Protein AF-A0A7S0AV08-F1 (afdb_monomer_lite)

Sequence (176 aa):
TDTAGLTKGVTPSDSNVDSEATAYGMTDEQFQSWFGKELASHPLMDKYPRIQETAPRAVTAWRARYRGNPTLWRRVFTVDRVIKELVEAAPILDAVIQIVDETDTEETGNLTLLDLASGRGFLSMFLSEILPKEKVEKIILVDKAWPMCNAEEVMSHQMSWEHIYGNRTNVLDGNE

Organism: NCBI:txid265543

Foldseek 3Di:
DDPDDPDPPPPPPPPVVQCCLLVVVDDLVRQLVVLLVLLVVDVLCVVQVLCSVQVSVLVSVVCVVCVVPSPVSVVVDGSVVLSVVCSVLRVVLRVVQVVLVPDDCVVVNADEAEAAQCQVVSNVSSCVRSHDCRRHVYYHYHHDVPPPPPDPDDDPNHDDCCVPVNPPPDDPPDDD

Secondary structure (DSSP, 8-state):
--------------HHHHHHHHTT-S-HHHHHHHHHHHHHTSTTGGG-HHHHHHHHHHHHHHHHHHTT-HHHHHHH--HHHHHHHHHHHHHHHHHHHHHHHH--HHHH-SEEEEEET-TT-HHHHHHHHHS-TTTEEEEEEE-SSTT-TT--S--TTSPPTHHHH----SSS----

Radius of gyration: 20.68 Å; chains: 1; bounding box: 45×67×60 Å

Structure (mmCIF, N/CA/C/O backbone):
data_AF-A0A7S0AV08-F1
#
_entry.id   AF-A0A7S0AV08-F1
#
loop_
_atom_site.group_PDB
_atom_site.id
_atom_site.type_symbol
_atom_site.label_atom_id
_atom_site.label_alt_id
_atom_site.label_comp_id
_atom_site.label_asym_id
_atom_site.label_entity_id
_atom_site.label_seq_id
_atom_site.pdbx_PDB_ins_code
_atom_site.Cartn_x
_atom_site.Cartn_y
_atom_site.Cartn_z
_atom_site.occupancy
_atom_site.B_iso_or_equiv
_atom_site.auth_seq_id
_atom_site.auth_comp_id
_atom_site.auth_asym_id
_atom_site.auth_atom_id
_atom_site.pdbx_PDB_model_num
ATOM 1 N N . THR A 1 1 ? 24.954 -44.572 -11.143 1.00 36.38 1 THR A N 1
ATOM 2 C CA . THR A 1 1 ? 23.751 -44.382 -11.971 1.00 36.38 1 THR A CA 1
ATOM 3 C C . THR A 1 1 ? 22.894 -43.325 -11.308 1.00 36.38 1 THR A C 1
ATOM 5 O O . THR A 1 1 ? 22.446 -43.529 -10.191 1.00 36.38 1 THR A O 1
ATOM 8 N N . ASP A 1 2 ? 22.830 -42.174 -11.978 1.00 33.34 2 ASP A N 1
ATOM 9 C CA . ASP A 1 2 ? 21.901 -41.039 -11.870 1.00 33.34 2 ASP A CA 1
ATOM 10 C C . ASP A 1 2 ? 21.620 -40.360 -10.522 1.00 33.34 2 ASP A C 1
ATOM 12 O O . ASP A 1 2 ? 20.606 -40.581 -9.867 1.00 33.34 2 ASP A O 1
ATOM 16 N N . THR A 1 3 ? 22.454 -39.366 -10.209 1.00 33.78 3 THR A N 1
ATOM 17 C CA . THR A 1 3 ? 22.014 -38.132 -9.545 1.00 33.78 3 THR A CA 1
ATOM 18 C C . THR A 1 3 ? 21.486 -37.170 -10.612 1.00 33.78 3 THR A C 1
ATOM 20 O O . THR A 1 3 ? 22.265 -36.485 -11.276 1.00 33.78 3 THR A O 1
ATOM 23 N N . ALA A 1 4 ? 20.167 -37.138 -10.800 1.00 37.28 4 ALA A N 1
ATOM 24 C CA . ALA A 1 4 ? 19.508 -36.142 -11.635 1.00 37.28 4 ALA A CA 1
ATOM 25 C C . ALA A 1 4 ? 19.668 -34.755 -10.993 1.00 37.28 4 ALA A C 1
ATOM 27 O O . ALA A 1 4 ? 19.149 -34.484 -9.909 1.00 37.28 4 ALA A O 1
ATOM 28 N N . GLY A 1 5 ? 20.434 -33.889 -11.655 1.00 31.83 5 GLY A N 1
ATOM 29 C CA . GLY A 1 5 ? 20.569 -32.490 -11.285 1.00 31.83 5 GLY A CA 1
ATOM 30 C C . GLY A 1 5 ? 19.239 -31.766 -11.458 1.00 31.83 5 GLY A C 1
ATOM 31 O O . GLY A 1 5 ? 18.707 -31.696 -12.564 1.00 31.83 5 GLY A O 1
ATOM 32 N N . LEU A 1 6 ? 18.722 -31.190 -10.371 1.00 34.19 6 LEU A N 1
ATOM 33 C CA . LEU A 1 6 ? 17.731 -30.124 -10.458 1.00 34.19 6 LEU A CA 1
ATOM 34 C C . LEU A 1 6 ? 18.402 -28.911 -11.107 1.00 34.19 6 LEU A C 1
ATOM 36 O O . LEU A 1 6 ? 19.066 -28.108 -10.450 1.00 34.19 6 LEU A O 1
ATOM 40 N N . THR A 1 7 ? 18.231 -28.775 -12.416 1.00 34.72 7 THR A N 1
ATOM 41 C CA . THR A 1 7 ? 18.454 -27.512 -13.107 1.00 34.72 7 THR A CA 1
ATOM 42 C C . THR A 1 7 ? 17.449 -26.506 -12.558 1.00 34.72 7 THR A C 1
ATOM 44 O O . THR A 1 7 ? 16.248 -26.632 -12.799 1.00 34.72 7 THR A O 1
ATOM 47 N N . LYS A 1 8 ? 17.931 -25.505 -11.810 1.00 36.00 8 LYS A N 1
ATOM 48 C CA . LYS A 1 8 ? 17.191 -24.256 -11.609 1.00 36.00 8 LYS A CA 1
ATOM 49 C C . LYS A 1 8 ? 16.806 -23.753 -12.997 1.00 36.00 8 LYS A C 1
ATOM 51 O O . LYS A 1 8 ? 17.689 -23.419 -13.785 1.00 36.00 8 LYS A O 1
ATOM 56 N N . GLY A 1 9 ? 15.511 -23.747 -13.296 1.00 28.81 9 GLY A N 1
ATOM 57 C CA . GLY A 1 9 ? 14.984 -23.037 -14.448 1.00 28.81 9 GLY A CA 1
ATOM 58 C C . GLY A 1 9 ? 15.300 -21.563 -14.255 1.00 28.81 9 GLY A C 1
ATOM 59 O O . GLY A 1 9 ? 14.614 -20.874 -13.510 1.00 28.81 9 GLY A O 1
ATOM 60 N N . VAL A 1 10 ? 16.391 -21.107 -14.861 1.00 34.72 10 VAL A N 1
ATOM 61 C CA . VAL A 1 10 ? 16.611 -19.690 -15.113 1.00 34.72 10 VAL A CA 1
ATOM 62 C C . VAL A 1 10 ? 15.651 -19.358 -16.244 1.00 34.72 10 VAL A C 1
ATOM 64 O O . VAL A 1 10 ? 15.947 -19.602 -17.413 1.00 34.72 10 VAL A O 1
ATOM 67 N N . THR A 1 11 ? 14.462 -18.877 -15.895 1.00 37.19 11 THR A N 1
ATOM 68 C CA . THR A 1 11 ? 13.716 -18.025 -16.815 1.00 37.19 11 THR A CA 1
ATOM 69 C C . THR A 1 11 ? 14.637 -16.857 -17.169 1.00 37.19 11 THR A C 1
ATOM 71 O O . THR A 1 11 ? 15.293 -16.323 -16.268 1.00 37.19 11 THR A O 1
ATOM 74 N N . PRO A 1 12 ? 14.776 -16.487 -18.452 1.00 35.38 12 PRO A N 1
ATOM 75 C CA . PRO A 1 12 ? 15.540 -15.305 -18.812 1.00 35.38 12 PRO A CA 1
ATOM 76 C C . PRO A 1 12 ? 14.922 -14.132 -18.055 1.00 35.38 12 PRO A C 1
ATOM 78 O O . PRO A 1 12 ? 13.763 -13.798 -18.283 1.00 35.38 12 PRO A O 1
ATOM 81 N N . SER A 1 13 ? 15.651 -13.546 -17.106 1.00 46.78 13 SER A N 1
ATOM 82 C CA . SER A 1 13 ? 15.264 -12.242 -16.590 1.00 46.78 13 SER A CA 1
ATOM 83 C C . SER A 1 13 ? 15.387 -11.285 -17.770 1.00 46.78 13 SER A C 1
ATOM 85 O O . SER A 1 13 ? 16.505 -11.064 -18.251 1.00 46.78 13 SER A O 1
ATOM 87 N N . ASP A 1 14 ? 14.264 -10.757 -18.249 1.00 49.97 14 ASP A N 1
ATOM 88 C CA . ASP A 1 14 ? 14.202 -9.677 -19.232 1.00 49.97 14 ASP A CA 1
ATOM 89 C C . ASP A 1 14 ? 14.758 -8.398 -18.591 1.00 49.97 14 ASP A C 1
ATOM 91 O O . ASP A 1 14 ? 14.048 -7.444 -18.277 1.00 49.97 14 ASP A O 1
ATOM 95 N N . SER A 1 15 ? 16.075 -8.368 -18.386 1.00 56.62 15 SER A N 1
ATOM 96 C CA . SER A 1 15 ? 16.810 -7.281 -17.735 1.00 56.62 15 SER A CA 1
ATOM 97 C C . SER A 1 15 ? 16.558 -5.921 -18.389 1.00 56.62 15 SER A C 1
ATOM 99 O O . SER A 1 15 ? 16.789 -4.882 -17.777 1.00 56.62 15 SER A O 1
ATOM 101 N N . ASN A 1 16 ? 16.093 -5.927 -19.641 1.00 57.81 16 ASN A N 1
ATOM 102 C CA . ASN A 1 16 ? 15.735 -4.738 -20.398 1.00 57.81 16 ASN A CA 1
ATOM 103 C C . ASN A 1 16 ? 14.396 -4.134 -19.939 1.00 57.81 16 ASN A C 1
ATOM 105 O O . ASN A 1 16 ? 14.312 -2.919 -19.765 1.00 57.81 16 ASN A O 1
ATOM 109 N N . VAL A 1 17 ? 13.387 -4.971 -19.670 1.00 59.50 17 VAL A N 1
ATOM 110 C CA . VAL A 1 17 ? 12.025 -4.550 -19.292 1.00 59.50 17 VAL A CA 1
ATOM 111 C C . VAL A 1 17 ? 12.014 -3.942 -17.891 1.00 59.50 17 VAL A C 1
ATOM 113 O O . VAL A 1 17 ? 11.439 -2.872 -17.684 1.00 59.50 17 VAL A O 1
ATOM 116 N N . ASP A 1 18 ? 12.751 -4.539 -16.954 1.00 63.47 18 ASP A N 1
ATOM 117 C CA . ASP A 1 18 ? 12.954 -3.961 -15.622 1.00 63.47 18 ASP A CA 1
ATOM 118 C C . ASP A 1 18 ? 13.667 -2.614 -15.677 1.00 63.47 18 ASP A C 1
ATOM 120 O O . ASP A 1 18 ? 13.334 -1.688 -14.927 1.00 63.47 18 ASP A O 1
ATOM 124 N N . SER A 1 19 ? 14.628 -2.473 -16.594 1.00 66.00 19 SER A N 1
ATOM 125 C CA . SER A 1 19 ? 15.317 -1.205 -16.808 1.00 66.00 19 SER A CA 1
ATOM 126 C C . SER A 1 19 ? 14.352 -0.134 -17.326 1.00 66.00 19 SER A C 1
ATOM 128 O O . SER A 1 19 ? 14.363 0.982 -16.813 1.00 66.00 19 SER A O 1
ATOM 130 N N . GLU A 1 20 ? 13.452 -0.473 -18.254 1.00 65.75 20 GLU A N 1
ATOM 131 C CA . GLU A 1 20 ? 12.479 0.458 -18.837 1.00 65.75 20 GLU A CA 1
ATOM 132 C C . GLU A 1 20 ? 11.378 0.860 -17.848 1.00 65.75 20 GLU A C 1
ATOM 134 O O . GLU A 1 20 ? 11.029 2.044 -17.742 1.00 65.75 20 GLU A O 1
ATOM 139 N N . ALA A 1 21 ? 10.870 -0.100 -17.073 1.00 67.00 21 ALA A N 1
ATOM 140 C CA . ALA A 1 21 ? 9.911 0.135 -15.997 1.00 67.00 21 ALA A CA 1
ATOM 141 C C . ALA A 1 21 ? 10.497 1.078 -14.929 1.00 67.00 21 ALA A C 1
ATOM 143 O O . ALA A 1 21 ? 9.836 2.014 -14.460 1.00 67.00 21 ALA A O 1
ATOM 144 N N . THR A 1 22 ? 11.777 0.883 -14.610 1.00 68.88 22 THR A N 1
ATOM 145 C CA . THR A 1 22 ? 12.523 1.696 -13.645 1.00 68.88 22 THR A CA 1
ATOM 146 C C . THR A 1 22 ? 12.940 3.061 -14.213 1.00 68.88 22 THR A C 1
ATOM 148 O O . THR A 1 22 ? 13.016 4.038 -13.468 1.00 68.88 22 THR A O 1
ATOM 151 N N . ALA A 1 23 ? 13.182 3.170 -15.521 1.00 72.50 23 ALA A N 1
ATOM 152 C CA . ALA A 1 23 ? 13.679 4.380 -16.187 1.00 72.50 23 ALA A CA 1
ATOM 153 C C . ALA A 1 23 ? 12.582 5.304 -16.742 1.00 72.50 23 ALA A C 1
ATOM 155 O O . ALA A 1 23 ? 12.886 6.254 -17.458 1.00 72.50 23 ALA A O 1
ATOM 156 N N . TYR A 1 24 ? 11.316 5.058 -16.408 1.00 80.31 24 TYR A N 1
ATOM 157 C CA . TYR A 1 24 ? 10.169 5.808 -16.926 1.00 80.31 24 TYR A CA 1
ATOM 158 C C . TYR A 1 24 ? 9.943 5.708 -18.449 1.00 80.31 24 TYR A C 1
ATOM 160 O O . TYR A 1 24 ? 9.297 6.580 -19.022 1.00 80.31 24 TYR A O 1
ATOM 168 N N . GLY A 1 25 ? 10.402 4.635 -19.104 1.00 82.19 25 GLY A N 1
ATOM 169 C CA . GLY A 1 25 ? 10.251 4.457 -20.559 1.00 82.19 25 GLY A CA 1
ATOM 170 C C . GLY A 1 25 ? 8.812 4.197 -21.035 1.00 82.19 25 GLY A C 1
ATOM 171 O O . GLY A 1 25 ? 8.491 4.448 -22.190 1.00 82.19 25 GLY A O 1
ATOM 172 N N . MET A 1 26 ? 7.937 3.731 -20.139 1.00 89.12 26 MET A N 1
ATOM 173 C CA . MET A 1 26 ? 6.528 3.410 -20.418 1.00 89.12 26 MET A CA 1
ATOM 174 C C . MET A 1 26 ? 5.569 4.554 -20.033 1.00 89.12 26 MET A C 1
ATOM 176 O O . MET A 1 26 ? 5.819 5.279 -19.059 1.00 89.12 26 MET A O 1
ATOM 180 N N . THR A 1 27 ? 4.410 4.667 -20.691 1.00 92.44 27 THR A N 1
ATOM 181 C CA . THR A 1 27 ? 3.289 5.467 -20.145 1.00 92.44 27 THR A CA 1
ATOM 182 C C . THR A 1 27 ? 2.745 4.835 -18.853 1.00 92.44 27 THR A C 1
ATOM 184 O O . THR A 1 27 ? 3.114 3.713 -18.501 1.00 92.44 27 THR A O 1
ATOM 187 N N . ASP A 1 28 ? 1.914 5.551 -18.089 1.00 93.88 28 ASP A N 1
ATOM 188 C CA . ASP A 1 28 ? 1.269 5.004 -16.881 1.00 93.88 28 ASP A CA 1
ATOM 189 C C . ASP A 1 28 ? 0.390 3.803 -17.226 1.00 93.88 28 ASP A C 1
ATOM 191 O O . ASP A 1 28 ? 0.449 2.786 -16.548 1.00 93.88 28 ASP A O 1
ATOM 195 N N . GLU A 1 29 ? -0.364 3.885 -18.319 1.00 95.38 29 GLU A N 1
ATOM 196 C CA . GLU A 1 29 ? -1.281 2.835 -18.766 1.00 95.38 29 GLU A CA 1
ATOM 197 C C . GLU A 1 29 ? -0.519 1.581 -19.200 1.00 95.38 29 GLU A C 1
ATOM 199 O O . GLU A 1 29 ? -0.894 0.461 -18.846 1.00 95.38 29 GLU A O 1
ATOM 204 N N . GLN A 1 30 ? 0.579 1.770 -19.939 1.00 94.81 30 GLN A N 1
ATOM 205 C CA . GLN A 1 30 ? 1.467 0.681 -20.341 1.00 94.81 30 GLN A CA 1
ATOM 206 C C . GLN A 1 30 ? 2.097 0.013 -19.119 1.00 94.81 30 GLN A C 1
ATOM 208 O O . GLN A 1 30 ? 2.061 -1.211 -19.007 1.00 94.81 30 GLN A O 1
ATOM 213 N N . PHE A 1 31 ? 2.618 0.812 -18.185 1.00 95.56 31 PHE A N 1
ATOM 214 C CA . PHE A 1 31 ? 3.215 0.315 -16.951 1.00 95.56 31 PHE A CA 1
ATOM 215 C C . PHE A 1 31 ? 2.194 -0.434 -16.086 1.00 95.56 31 PHE A C 1
ATOM 217 O O . PHE A 1 31 ? 2.481 -1.535 -15.628 1.00 95.56 31 PHE A O 1
ATOM 224 N N . GLN A 1 32 ? 0.989 0.113 -15.911 1.00 97.00 32 GLN A N 1
ATOM 225 C CA . GLN A 1 32 ? -0.082 -0.520 -15.144 1.00 97.00 32 GLN A CA 1
ATOM 226 C C . GLN A 1 32 ? -0.477 -1.871 -15.749 1.00 97.00 32 GLN A C 1
ATOM 228 O O . GLN A 1 32 ? -0.622 -2.856 -15.025 1.00 97.00 32 GLN A O 1
ATOM 233 N N . SER A 1 33 ? -0.642 -1.928 -17.076 1.00 96.25 33 SER A N 1
ATOM 234 C CA . SER A 1 33 ? -0.984 -3.170 -17.774 1.00 96.25 33 SER A CA 1
ATOM 235 C C . SER A 1 33 ? 0.130 -4.209 -17.673 1.00 96.25 33 SER A C 1
ATOM 237 O O . SER A 1 33 ? -0.157 -5.381 -17.432 1.00 96.25 33 SER A O 1
ATOM 239 N N . TRP A 1 34 ? 1.387 -3.794 -17.836 1.00 95.94 34 TRP A N 1
ATOM 240 C CA . TRP A 1 34 ? 2.542 -4.672 -17.678 1.00 95.94 34 TRP A CA 1
ATOM 241 C C . TRP A 1 34 ? 2.644 -5.209 -16.245 1.00 95.94 34 TRP A C 1
ATOM 243 O O . TRP A 1 34 ? 2.612 -6.421 -16.055 1.00 95.94 34 TRP A O 1
ATOM 253 N N . PHE A 1 35 ? 2.646 -4.335 -15.235 1.00 96.19 35 PHE A N 1
ATOM 254 C CA . PHE A 1 35 ? 2.757 -4.740 -13.833 1.00 96.19 35 PHE A CA 1
ATOM 255 C C . PHE A 1 35 ? 1.601 -5.655 -13.405 1.00 96.19 35 PHE A C 1
ATOM 257 O O . PHE A 1 35 ? 1.804 -6.602 -12.652 1.00 96.19 35 PHE A O 1
ATOM 264 N N . GLY A 1 36 ? 0.389 -5.423 -13.924 1.00 96.50 36 GLY A N 1
ATOM 265 C CA . GLY A 1 36 ? -0.748 -6.315 -13.702 1.00 96.50 36 GLY A CA 1
ATOM 266 C C . GLY A 1 36 ? -0.521 -7.738 -14.225 1.00 96.50 36 GLY A C 1
ATOM 267 O O . GLY A 1 36 ? -0.940 -8.692 -13.572 1.00 96.50 36 GLY A O 1
ATOM 268 N N . LYS A 1 37 ? 0.174 -7.904 -15.359 1.00 95.38 37 LYS A N 1
ATOM 269 C CA . LYS A 1 37 ? 0.548 -9.228 -15.890 1.00 95.38 37 LYS A CA 1
ATOM 270 C C . LYS A 1 37 ? 1.625 -9.892 -15.040 1.00 95.38 37 LYS A C 1
ATOM 272 O O . LYS A 1 37 ? 1.493 -11.075 -14.738 1.00 95.38 37 LYS A O 1
ATOM 277 N N . GLU A 1 38 ? 2.638 -9.133 -14.624 1.00 95.00 38 GLU A N 1
ATOM 278 C CA . GLU A 1 38 ? 3.684 -9.638 -13.727 1.00 95.00 38 GLU A CA 1
ATOM 279 C C . GLU A 1 38 ? 3.076 -10.129 -12.410 1.00 95.00 38 GLU A C 1
ATOM 281 O O . GLU A 1 38 ? 3.335 -11.248 -11.975 1.00 95.00 38 GLU A O 1
ATOM 286 N N . LEU A 1 39 ? 2.176 -9.342 -11.816 1.00 95.12 39 LEU A N 1
ATOM 287 C CA . LEU A 1 39 ? 1.480 -9.714 -10.589 1.00 95.12 39 LEU A CA 1
ATOM 288 C C . LEU A 1 39 ? 0.599 -10.959 -10.771 1.00 95.12 39 LEU A C 1
ATOM 290 O O . LEU A 1 39 ? 0.626 -11.858 -9.934 1.00 95.12 39 LEU A O 1
ATOM 294 N N . ALA A 1 40 ? -0.155 -11.031 -11.872 1.00 94.00 40 ALA A N 1
ATOM 295 C CA . ALA A 1 40 ? -1.018 -12.169 -12.192 1.00 94.00 40 ALA A CA 1
ATOM 296 C C . ALA A 1 40 ? -0.242 -13.479 -12.412 1.00 94.00 40 ALA A C 1
ATOM 298 O O . ALA A 1 40 ? -0.820 -14.555 -12.305 1.00 94.00 40 ALA A O 1
ATOM 299 N N . SER A 1 41 ? 1.058 -13.408 -12.713 1.00 93.44 41 SER A N 1
ATOM 300 C CA . SER A 1 41 ? 1.900 -14.601 -12.840 1.00 93.44 41 SER A CA 1
ATOM 301 C C . SER A 1 41 ? 2.168 -15.291 -11.495 1.00 93.44 41 SER A C 1
ATOM 303 O O . SER A 1 41 ? 2.538 -16.467 -11.466 1.00 93.44 41 SER A O 1
ATOM 305 N N . HIS A 1 42 ? 1.973 -14.585 -10.374 1.00 94.06 42 HIS A N 1
ATOM 306 C CA . HIS A 1 42 ? 2.236 -15.125 -9.050 1.00 94.06 42 HIS A CA 1
ATOM 307 C C . HIS A 1 42 ? 1.054 -15.989 -8.553 1.00 94.06 42 HIS A C 1
ATOM 309 O O . HIS A 1 42 ? -0.029 -15.449 -8.319 1.00 94.06 42 HIS A O 1
ATOM 315 N N . PRO A 1 43 ? 1.239 -17.296 -8.261 1.00 91.12 43 PRO A N 1
ATOM 316 C CA . PRO A 1 43 ? 0.133 -18.231 -7.986 1.00 91.12 43 PRO A CA 1
ATOM 317 C C . PRO A 1 43 ? -0.763 -17.880 -6.790 1.00 91.12 43 PRO A C 1
ATOM 319 O O . PRO A 1 43 ? -1.887 -18.359 -6.681 1.00 91.12 43 PRO A O 1
ATOM 322 N N . LEU A 1 44 ? -0.255 -17.091 -5.838 1.00 91.19 44 LEU A N 1
ATOM 323 C CA . LEU A 1 44 ? -1.044 -16.667 -4.677 1.00 91.19 44 LEU A CA 1
ATOM 324 C C . LEU A 1 44 ? -2.057 -15.562 -4.998 1.00 91.19 44 LEU A C 1
ATOM 326 O O . LEU A 1 44 ? -2.985 -15.381 -4.214 1.00 91.19 44 LEU A O 1
ATOM 330 N N . MET A 1 45 ? -1.908 -14.845 -6.114 1.00 91.50 45 MET A N 1
ATOM 331 C CA . MET A 1 45 ? -2.767 -13.699 -6.414 1.00 91.50 45 MET A CA 1
ATOM 332 C C . MET A 1 45 ? -4.191 -14.087 -6.801 1.00 91.50 45 MET A C 1
ATOM 334 O O . MET A 1 45 ? -5.108 -13.329 -6.496 1.00 91.50 45 MET A O 1
ATOM 338 N N . ASP A 1 46 ? -4.401 -15.303 -7.307 1.00 92.88 46 ASP A N 1
ATOM 339 C CA . ASP A 1 46 ? -5.738 -15.850 -7.579 1.00 92.88 46 ASP A CA 1
ATOM 340 C C . ASP A 1 46 ? -6.631 -15.896 -6.325 1.00 92.88 46 ASP A C 1
ATOM 342 O O . ASP A 1 46 ? -7.857 -15.908 -6.424 1.00 92.88 46 ASP A O 1
ATOM 346 N N . LYS A 1 47 ? -6.030 -15.910 -5.125 1.00 96.00 47 LYS A N 1
ATOM 347 C CA . LYS A 1 47 ? -6.758 -15.886 -3.847 1.00 96.00 47 LYS A CA 1
ATOM 348 C C . LYS A 1 47 ? -7.198 -14.486 -3.422 1.00 96.00 47 LYS A C 1
ATOM 350 O O . LYS A 1 47 ? -8.036 -14.378 -2.535 1.00 96.00 47 LYS A O 1
ATOM 355 N N . TYR A 1 48 ? -6.645 -13.441 -4.035 1.00 97.06 48 TYR A N 1
ATOM 356 C CA . TYR A 1 48 ? -6.848 -12.047 -3.645 1.00 97.06 48 TYR A CA 1
ATOM 357 C C . TYR A 1 48 ? -7.229 -11.184 -4.862 1.00 97.06 48 TYR A C 1
ATOM 359 O O . TYR A 1 48 ? -6.491 -10.265 -5.237 1.00 97.06 48 TYR A O 1
ATOM 367 N N . PRO A 1 49 ? -8.388 -11.449 -5.499 1.00 95.25 49 PRO A N 1
ATOM 368 C CA . PRO A 1 49 ? -8.765 -10.823 -6.768 1.00 95.25 49 PRO A CA 1
ATOM 369 C C . PRO A 1 49 ? -8.878 -9.297 -6.677 1.00 95.25 49 PRO A C 1
ATOM 371 O O . PRO A 1 49 ? -8.459 -8.587 -7.591 1.00 95.25 49 PRO A O 1
ATOM 374 N N . ARG A 1 50 ? -9.371 -8.763 -5.552 1.00 95.31 50 ARG A N 1
ATOM 375 C CA . ARG A 1 50 ? -9.448 -7.310 -5.347 1.00 95.31 50 ARG A CA 1
ATOM 376 C C . ARG A 1 50 ? -8.065 -6.670 -5.293 1.00 95.31 50 ARG A C 1
ATOM 378 O O . ARG A 1 50 ? -7.875 -5.590 -5.842 1.00 95.31 50 ARG A O 1
ATOM 385 N N . ILE A 1 51 ? -7.093 -7.335 -4.672 1.00 97.12 51 ILE A N 1
ATOM 386 C CA . ILE A 1 51 ? -5.706 -6.855 -4.616 1.00 97.12 51 ILE A CA 1
ATOM 387 C C . ILE A 1 51 ? -5.080 -6.899 -6.009 1.00 97.12 51 ILE A C 1
ATOM 389 O O . ILE A 1 51 ? -4.433 -5.938 -6.418 1.00 97.12 51 ILE A O 1
ATOM 393 N N . GLN A 1 52 ? -5.317 -7.969 -6.768 1.00 95.88 52 GLN A N 1
ATOM 394 C CA . GLN A 1 52 ? -4.857 -8.077 -8.153 1.00 95.88 52 GLN A CA 1
ATOM 395 C C . GLN A 1 52 ? -5.404 -6.941 -9.036 1.00 95.88 52 GLN A C 1
ATOM 397 O O . GLN A 1 52 ? -4.698 -6.443 -9.912 1.00 95.88 52 GLN A O 1
ATOM 402 N N . GLU A 1 53 ? -6.632 -6.486 -8.779 1.00 95.31 53 GLU A N 1
ATOM 403 C CA . GLU A 1 53 ? -7.266 -5.378 -9.499 1.00 95.31 53 GLU A CA 1
ATOM 404 C C . GLU A 1 53 ? -6.778 -3.985 -9.045 1.00 95.31 53 GLU A C 1
ATOM 406 O O . GLU A 1 53 ? -6.681 -3.043 -9.841 1.00 95.31 53 GLU A O 1
ATOM 411 N N . THR A 1 54 ? -6.515 -3.789 -7.752 1.00 96.88 54 THR A N 1
ATOM 412 C CA . THR A 1 54 ? -6.204 -2.462 -7.189 1.00 96.88 54 THR A CA 1
ATOM 413 C C . THR A 1 54 ? -4.708 -2.169 -7.135 1.00 96.88 54 THR A C 1
ATOM 415 O O . THR A 1 54 ? -4.304 -1.032 -7.389 1.00 96.88 54 THR A O 1
ATOM 418 N N . ALA A 1 55 ? -3.864 -3.171 -6.894 1.00 97.31 55 ALA A N 1
ATOM 419 C CA . ALA A 1 55 ? -2.432 -2.966 -6.709 1.00 97.31 55 ALA A CA 1
ATOM 420 C C . ALA A 1 55 ? -1.714 -2.368 -7.935 1.00 97.31 55 ALA A C 1
ATOM 422 O O . ALA A 1 55 ? -0.917 -1.449 -7.740 1.00 97.31 55 ALA A O 1
ATOM 423 N N . PRO A 1 56 ? -1.999 -2.763 -9.196 1.00 97.88 56 PRO A N 1
ATOM 424 C CA . PRO A 1 56 ? -1.363 -2.125 -10.349 1.00 97.88 56 PRO A CA 1
ATOM 425 C C . PRO A 1 56 ? -1.647 -0.622 -10.431 1.00 97.88 56 PRO A C 1
ATOM 427 O O . PRO A 1 56 ? -0.753 0.157 -10.765 1.00 97.88 56 PRO A O 1
ATOM 430 N N . ARG A 1 57 ? -2.864 -0.196 -10.069 1.00 97.88 57 ARG A N 1
ATOM 431 C CA . ARG A 1 57 ? -3.230 1.228 -9.996 1.00 97.88 57 ARG A CA 1
ATOM 432 C C . ARG A 1 57 ? -2.447 1.940 -8.894 1.00 97.88 57 ARG A C 1
ATOM 434 O O . ARG A 1 57 ? -1.886 3.002 -9.151 1.00 97.88 57 ARG A O 1
ATOM 441 N N . ALA A 1 58 ? -2.342 1.332 -7.711 1.00 97.69 58 ALA A N 1
ATOM 442 C CA . ALA A 1 58 ? -1.579 1.878 -6.588 1.00 97.69 58 ALA A CA 1
ATOM 443 C C . ALA A 1 58 ? -0.100 2.107 -6.949 1.00 97.69 58 ALA A C 1
ATOM 445 O O . ALA A 1 58 ? 0.419 3.214 -6.810 1.00 97.69 58 ALA A O 1
ATOM 446 N N . VAL A 1 59 ? 0.568 1.093 -7.507 1.00 97.12 59 VAL A N 1
ATOM 447 C CA . VAL A 1 59 ? 1.985 1.200 -7.898 1.00 97.12 59 VAL A CA 1
ATOM 448 C C . VAL A 1 59 ? 2.180 2.221 -9.022 1.00 97.12 59 VAL A C 1
ATOM 450 O O . VAL A 1 59 ? 3.167 2.960 -9.032 1.00 97.12 59 VAL A O 1
ATOM 453 N N . THR A 1 60 ? 1.226 2.320 -9.950 1.00 96.75 60 THR A N 1
ATOM 454 C CA . THR A 1 60 ? 1.245 3.339 -11.012 1.00 96.75 60 THR A CA 1
ATOM 455 C C . THR A 1 60 ? 1.101 4.751 -10.439 1.00 96.75 60 THR A C 1
ATOM 457 O O . THR A 1 60 ? 1.826 5.657 -10.851 1.00 96.75 60 THR A O 1
ATOM 460 N N . ALA A 1 61 ? 0.253 4.942 -9.424 1.00 95.94 61 ALA A N 1
ATOM 461 C CA . ALA A 1 61 ? 0.133 6.215 -8.717 1.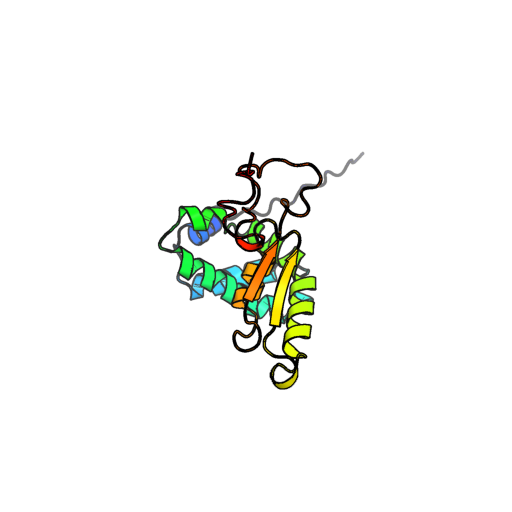00 95.94 61 ALA A CA 1
ATOM 462 C C . ALA A 1 61 ? 1.441 6.601 -8.001 1.00 95.94 61 ALA A C 1
ATOM 464 O O . ALA A 1 61 ? 1.871 7.758 -8.075 1.00 95.94 61 ALA A O 1
ATOM 465 N N . TRP A 1 62 ? 2.130 5.640 -7.374 1.00 95.19 62 TRP A N 1
ATOM 466 C CA . TRP A 1 62 ? 3.458 5.875 -6.792 1.00 95.19 62 TRP A CA 1
ATOM 467 C C . TRP A 1 62 ? 4.469 6.287 -7.856 1.00 95.19 62 TRP A C 1
ATOM 469 O O . TRP A 1 62 ? 5.189 7.271 -7.684 1.00 95.19 62 TRP A O 1
ATOM 479 N N . ARG A 1 63 ? 4.497 5.564 -8.980 1.00 93.38 63 ARG A N 1
ATOM 480 C CA . ARG A 1 63 ? 5.365 5.866 -10.118 1.00 93.38 63 ARG A CA 1
ATOM 481 C C . ARG A 1 63 ? 5.150 7.299 -10.596 1.00 93.38 63 ARG A C 1
ATOM 483 O O . ARG A 1 63 ? 6.117 8.045 -10.718 1.00 93.38 63 ARG A O 1
ATOM 490 N N . ALA A 1 64 ? 3.900 7.710 -10.808 1.00 91.44 64 ALA A N 1
ATOM 491 C CA . ALA A 1 64 ? 3.567 9.075 -11.204 1.00 91.44 64 ALA A CA 1
ATOM 492 C C . ALA A 1 64 ? 4.076 10.108 -10.182 1.00 91.44 64 ALA A C 1
ATOM 494 O O . ALA A 1 64 ? 4.721 11.087 -10.560 1.00 91.44 64 ALA A O 1
ATOM 495 N N . ARG A 1 65 ? 3.868 9.851 -8.881 1.00 92.31 65 ARG A N 1
ATOM 496 C CA . ARG A 1 65 ? 4.319 10.714 -7.774 1.00 92.31 65 ARG A CA 1
ATOM 497 C C . ARG A 1 65 ? 5.842 10.870 -7.724 1.00 92.31 65 ARG A C 1
ATOM 499 O O . ARG A 1 65 ? 6.334 11.948 -7.401 1.00 92.31 65 ARG A O 1
ATOM 506 N N . TYR A 1 66 ? 6.594 9.822 -8.056 1.00 90.00 66 TYR A N 1
ATOM 507 C CA . TYR A 1 66 ? 8.057 9.807 -7.957 1.00 90.00 66 TYR A CA 1
ATOM 508 C C . TYR A 1 66 ? 8.795 10.148 -9.256 1.00 90.00 66 TYR A C 1
ATOM 510 O O . TYR A 1 66 ? 10.029 10.124 -9.268 1.00 90.00 66 TYR A O 1
ATOM 518 N N . ARG A 1 67 ? 8.092 10.526 -10.333 1.00 85.12 67 ARG A N 1
ATOM 519 C CA . ARG A 1 67 ? 8.698 10.894 -11.631 1.00 85.12 67 ARG A CA 1
ATOM 520 C C . ARG A 1 67 ? 9.811 11.929 -11.544 1.00 85.12 67 ARG A C 1
ATOM 522 O O . ARG A 1 67 ? 10.819 11.802 -12.230 1.00 85.12 67 ARG A O 1
ATOM 529 N N . GLY A 1 68 ? 9.664 12.920 -10.668 1.00 81.94 68 GLY A N 1
ATOM 530 C CA . GLY A 1 68 ? 10.682 13.949 -10.434 1.00 81.94 68 GLY A CA 1
ATOM 531 C C . GLY A 1 68 ? 11.884 13.485 -9.599 1.00 81.94 68 GLY A C 1
ATOM 532 O O . GLY A 1 68 ? 12.817 14.257 -9.403 1.00 81.94 68 GLY A O 1
ATOM 533 N N . ASN A 1 69 ? 11.882 12.249 -9.085 1.00 87.69 69 ASN A N 1
ATOM 534 C CA . ASN A 1 69 ? 12.931 11.716 -8.216 1.00 87.69 69 ASN A CA 1
ATOM 535 C C . ASN A 1 69 ? 13.282 10.249 -8.555 1.00 87.69 69 ASN A C 1
ATOM 537 O O . ASN A 1 69 ? 12.906 9.321 -7.829 1.00 87.69 69 ASN A O 1
ATOM 541 N N . PRO A 1 70 ? 14.066 10.012 -9.626 1.00 85.12 70 PRO A N 1
ATOM 542 C CA . PRO A 1 70 ? 14.453 8.663 -10.055 1.00 85.12 70 PRO A CA 1
ATOM 543 C C . PRO A 1 70 ? 15.243 7.876 -9.002 1.00 85.12 70 PRO A C 1
ATOM 545 O O . PRO A 1 70 ? 15.197 6.648 -8.961 1.00 85.12 70 PRO A O 1
ATOM 548 N N . THR A 1 71 ? 15.984 8.568 -8.132 1.00 87.12 71 THR A N 1
ATOM 549 C CA . THR A 1 71 ? 16.735 7.929 -7.045 1.00 87.12 71 THR A CA 1
ATOM 550 C C . THR A 1 71 ? 15.802 7.359 -5.986 1.00 87.12 71 THR A C 1
ATOM 552 O O . THR A 1 71 ? 16.014 6.230 -5.548 1.00 87.12 71 THR A O 1
ATOM 555 N N . LEU A 1 72 ? 14.763 8.103 -5.600 1.00 87.25 72 LEU A N 1
ATOM 556 C CA . LEU A 1 72 ? 13.733 7.595 -4.700 1.00 87.25 72 LEU A CA 1
ATOM 557 C C . LEU A 1 72 ? 12.953 6.455 -5.356 1.00 87.25 72 LEU A C 1
ATOM 559 O O . LEU A 1 72 ? 12.777 5.415 -4.729 1.00 87.25 72 LEU A O 1
ATOM 563 N N . TRP A 1 73 ? 12.586 6.600 -6.631 1.00 89.25 73 TRP A N 1
ATOM 564 C CA . TRP A 1 73 ? 11.891 5.544 -7.363 1.00 89.25 73 TRP A CA 1
ATOM 565 C C . TRP A 1 73 ? 12.670 4.229 -7.368 1.00 89.25 73 TRP A C 1
ATOM 567 O O . TRP A 1 73 ? 12.132 3.224 -6.937 1.00 89.25 73 TRP A O 1
ATOM 577 N N . ARG A 1 74 ? 13.967 4.235 -7.703 1.00 87.50 74 ARG A N 1
ATOM 578 C CA . ARG A 1 74 ? 14.822 3.029 -7.639 1.00 87.50 74 ARG A CA 1
ATOM 579 C C . ARG A 1 74 ? 14.938 2.413 -6.242 1.00 87.50 74 ARG A C 1
ATOM 581 O O . ARG A 1 74 ? 15.204 1.222 -6.099 1.00 87.50 74 ARG A O 1
ATOM 588 N N . ARG A 1 75 ? 14.802 3.222 -5.188 1.00 87.94 75 ARG A N 1
ATOM 589 C CA . ARG A 1 75 ? 14.814 2.727 -3.801 1.00 87.94 75 ARG A CA 1
ATOM 590 C C . ARG A 1 75 ? 13.495 2.063 -3.422 1.00 87.94 75 ARG A C 1
ATOM 592 O O . ARG A 1 75 ? 13.518 1.134 -2.619 1.00 87.94 75 ARG A O 1
ATOM 599 N N . VAL A 1 76 ? 12.384 2.530 -3.979 1.00 88.44 76 VAL A N 1
ATOM 600 C CA . VAL A 1 76 ? 11.040 1.998 -3.721 1.00 88.44 76 VAL A CA 1
ATOM 601 C C . VAL A 1 76 ? 10.751 0.803 -4.630 1.00 88.44 76 VAL A C 1
ATOM 603 O O . VAL A 1 76 ? 10.334 -0.244 -4.152 1.00 88.44 76 VAL A O 1
ATOM 606 N N . PHE A 1 77 ? 11.029 0.929 -5.924 1.00 92.25 77 PHE A N 1
ATOM 607 C CA . PHE A 1 77 ? 10.577 0.007 -6.951 1.00 92.25 77 PHE A CA 1
ATOM 608 C C . PHE A 1 77 ? 11.718 -0.783 -7.592 1.00 92.25 77 PHE A C 1
ATOM 610 O O . PHE A 1 77 ? 12.644 -0.236 -8.189 1.00 92.25 77 PHE A O 1
ATOM 617 N N . THR A 1 78 ? 11.563 -2.096 -7.504 1.00 91.50 78 THR A N 1
ATOM 618 C CA . THR A 1 78 ? 12.062 -3.115 -8.434 1.00 91.50 78 THR A CA 1
ATOM 619 C C . THR A 1 78 ? 10.943 -4.147 -8.529 1.00 91.50 78 THR A C 1
ATOM 621 O O . THR A 1 78 ? 10.332 -4.408 -7.485 1.00 91.50 78 THR A O 1
ATOM 624 N N . VAL A 1 79 ? 10.679 -4.731 -9.702 1.00 91.06 79 VAL A N 1
ATOM 625 C CA . VAL A 1 79 ? 9.519 -5.622 -9.895 1.00 91.06 79 VAL A CA 1
ATOM 626 C C . VAL A 1 79 ? 9.463 -6.726 -8.836 1.00 91.06 79 VAL A C 1
ATOM 628 O O . VAL A 1 79 ? 8.483 -6.810 -8.098 1.00 91.06 79 VAL A O 1
ATOM 631 N N . ASP A 1 80 ? 10.573 -7.440 -8.638 1.00 91.69 80 ASP A N 1
ATOM 632 C CA . ASP A 1 80 ? 10.682 -8.553 -7.691 1.00 91.69 80 ASP A CA 1
ATOM 633 C C . ASP A 1 80 ? 10.371 -8.132 -6.258 1.00 91.69 80 ASP A C 1
ATOM 635 O O . ASP A 1 80 ? 9.653 -8.817 -5.535 1.00 91.69 80 ASP A O 1
ATOM 639 N N . ARG A 1 81 ? 10.902 -6.978 -5.836 1.00 93.94 81 ARG A N 1
ATOM 640 C CA . ARG A 1 81 ? 10.672 -6.451 -4.485 1.00 93.94 81 ARG A CA 1
ATOM 641 C C . ARG A 1 81 ? 9.208 -6.113 -4.290 1.00 93.94 81 ARG A C 1
ATOM 643 O O . ARG A 1 81 ? 8.630 -6.538 -3.304 1.00 93.94 81 ARG A O 1
ATOM 650 N N . VAL A 1 82 ? 8.619 -5.344 -5.199 1.00 95.38 82 VAL A N 1
ATOM 651 C CA . VAL A 1 82 ? 7.244 -4.869 -5.014 1.00 95.38 82 VAL A CA 1
ATOM 652 C C . VAL A 1 82 ? 6.257 -6.027 -5.098 1.00 95.38 82 VAL A C 1
ATOM 654 O O . VAL A 1 82 ? 5.345 -6.079 -4.281 1.00 95.38 82 VAL A O 1
ATOM 657 N N . ILE A 1 83 ? 6.464 -6.982 -6.010 1.00 96.06 83 ILE A N 1
ATOM 658 C CA . ILE A 1 83 ? 5.642 -8.197 -6.076 1.00 96.06 83 ILE A CA 1
ATOM 659 C C . ILE A 1 83 ? 5.793 -9.017 -4.800 1.00 96.06 83 ILE A C 1
ATOM 661 O O . ILE A 1 83 ? 4.784 -9.398 -4.216 1.00 96.06 83 ILE A O 1
ATOM 665 N N . LYS A 1 84 ? 7.024 -9.254 -4.333 1.00 95.38 84 LYS A N 1
ATOM 666 C CA . LYS A 1 84 ? 7.262 -9.993 -3.089 1.00 95.38 84 LYS A CA 1
ATOM 667 C C . LYS A 1 84 ? 6.537 -9.343 -1.907 1.00 95.38 84 LYS A C 1
ATOM 669 O O . LYS A 1 84 ? 5.766 -10.015 -1.232 1.00 95.38 84 LYS A O 1
ATOM 674 N N . GLU A 1 85 ? 6.768 -8.052 -1.677 1.00 96.94 85 GLU A N 1
ATOM 675 C CA . GLU A 1 85 ? 6.184 -7.317 -0.547 1.00 96.94 85 GLU A CA 1
ATOM 676 C C . GLU A 1 85 ? 4.650 -7.289 -0.637 1.00 96.94 85 GLU A C 1
ATOM 678 O O . GLU A 1 85 ? 3.970 -7.453 0.370 1.00 96.94 85 GLU A O 1
ATOM 683 N N . LEU A 1 86 ? 4.089 -7.154 -1.844 1.00 97.19 86 LEU A N 1
ATOM 684 C CA . LEU A 1 86 ? 2.645 -7.214 -2.069 1.00 97.19 86 LEU A CA 1
ATOM 685 C C . LEU A 1 86 ? 2.063 -8.596 -1.767 1.00 97.19 86 LEU A C 1
ATOM 687 O O . LEU A 1 86 ? 1.042 -8.692 -1.097 1.00 97.19 86 LEU A O 1
ATOM 691 N N . VAL A 1 87 ? 2.696 -9.663 -2.255 1.00 96.56 87 VAL A N 1
ATOM 692 C CA . VAL A 1 87 ? 2.248 -11.044 -2.036 1.00 96.56 87 VAL A CA 1
ATOM 693 C C . VAL A 1 87 ? 2.309 -11.411 -0.555 1.00 96.56 87 VAL A C 1
ATOM 695 O O . VAL A 1 87 ? 1.378 -12.033 -0.044 1.00 96.56 87 VAL A O 1
ATOM 698 N N . GLU A 1 88 ? 3.379 -11.022 0.143 1.00 95.94 88 GLU A N 1
ATOM 699 C CA . GLU A 1 88 ? 3.518 -11.230 1.589 1.00 95.94 88 GLU A CA 1
ATOM 700 C C . GLU A 1 88 ? 2.467 -10.427 2.375 1.00 95.94 88 GLU A C 1
ATOM 702 O O . GLU A 1 88 ? 1.912 -10.932 3.351 1.00 95.94 88 GLU A O 1
ATOM 707 N N . ALA A 1 89 ? 2.136 -9.215 1.918 1.00 96.50 89 ALA A N 1
ATOM 708 C CA . ALA A 1 89 ? 1.121 -8.357 2.528 1.00 96.50 89 ALA A CA 1
ATOM 709 C C . ALA A 1 89 ? -0.326 -8.714 2.144 1.00 96.50 89 ALA A C 1
ATOM 711 O O . ALA A 1 89 ? -1.251 -8.281 2.831 1.00 96.50 89 ALA A O 1
ATOM 712 N N . ALA A 1 90 ? -0.552 -9.489 1.078 1.00 97.06 90 ALA A N 1
ATOM 713 C CA . ALA A 1 90 ? -1.876 -9.715 0.496 1.00 97.06 90 ALA A CA 1
ATOM 714 C C . ALA A 1 90 ? -2.945 -10.211 1.494 1.00 97.06 90 ALA A C 1
ATOM 716 O O . ALA A 1 90 ? -4.028 -9.628 1.513 1.00 97.06 90 ALA A O 1
ATOM 717 N N . PRO A 1 91 ? -2.676 -11.190 2.385 1.00 97.19 91 PRO A N 1
ATOM 718 C CA . PRO A 1 91 ? -3.672 -11.616 3.372 1.00 97.19 91 PRO A CA 1
ATOM 719 C C . PRO A 1 91 ? -4.092 -10.490 4.329 1.00 97.19 91 PRO A C 1
ATOM 721 O O . PRO A 1 91 ? -5.252 -10.406 4.724 1.00 97.19 91 PRO A O 1
ATOM 724 N N . ILE A 1 92 ? -3.149 -9.622 4.709 1.00 97.31 92 ILE A N 1
ATOM 725 C CA . ILE A 1 92 ? -3.405 -8.508 5.630 1.00 97.31 92 ILE A CA 1
ATOM 726 C C . ILE A 1 92 ? -4.123 -7.373 4.909 1.00 97.31 92 ILE A C 1
ATOM 728 O O . ILE A 1 92 ? -5.069 -6.812 5.453 1.00 97.31 92 ILE A O 1
ATOM 732 N N . LEU A 1 93 ? -3.715 -7.062 3.677 1.00 97.81 93 LEU A N 1
ATOM 733 C CA . LEU A 1 93 ? -4.407 -6.099 2.825 1.00 97.81 93 LEU A CA 1
ATOM 734 C C . LEU A 1 93 ? -5.883 -6.472 2.666 1.00 97.81 93 LEU A C 1
ATOM 736 O O . LEU A 1 93 ? -6.739 -5.626 2.893 1.00 97.81 93 LEU A O 1
ATOM 740 N N . ASP A 1 94 ? -6.176 -7.728 2.328 1.00 97.94 94 ASP A N 1
ATOM 741 C CA . ASP A 1 94 ? -7.545 -8.208 2.113 1.00 97.94 94 ASP A CA 1
ATOM 742 C C . ASP A 1 94 ? -8.397 -8.084 3.386 1.00 97.94 94 ASP A C 1
ATOM 744 O O . ASP A 1 94 ? -9.479 -7.498 3.358 1.00 97.94 94 ASP A O 1
ATOM 748 N N . ALA A 1 95 ? -7.854 -8.515 4.529 1.00 98.00 95 ALA A N 1
ATOM 749 C CA . ALA A 1 95 ? -8.527 -8.402 5.820 1.00 98.00 95 ALA A CA 1
ATOM 750 C C . ALA A 1 95 ? -8.789 -6.940 6.228 1.00 98.00 95 ALA A C 1
ATOM 752 O O . ALA A 1 95 ? -9.883 -6.610 6.681 1.00 98.00 95 ALA A O 1
ATOM 753 N N . VAL A 1 96 ? -7.809 -6.045 6.058 1.00 98.06 96 VAL A N 1
ATOM 754 C CA . VAL A 1 96 ? -7.972 -4.618 6.387 1.00 98.06 96 VAL A CA 1
ATOM 755 C C . VAL A 1 96 ? -9.004 -3.966 5.474 1.00 98.06 96 VAL A C 1
ATOM 757 O O . VAL A 1 96 ? -9.846 -3.210 5.952 1.00 98.06 96 VAL A O 1
ATOM 760 N N . ILE A 1 97 ? -8.968 -4.272 4.176 1.00 97.62 97 ILE A N 1
ATOM 761 C CA . ILE A 1 97 ? -9.959 -3.791 3.214 1.00 97.62 97 ILE A CA 1
ATOM 762 C C . ILE A 1 97 ? -11.368 -4.213 3.646 1.00 97.62 97 ILE A C 1
ATOM 764 O O . ILE A 1 97 ? -12.264 -3.373 3.676 1.00 97.62 97 ILE A O 1
ATOM 768 N N . GLN A 1 98 ? -11.556 -5.479 4.028 1.00 97.75 98 GLN A N 1
ATOM 769 C CA . GLN A 1 98 ? -12.846 -5.975 4.504 1.00 97.75 98 GLN A CA 1
ATOM 770 C C . GLN A 1 98 ? -13.316 -5.235 5.766 1.00 97.75 98 GLN A C 1
ATOM 772 O O . GLN A 1 98 ? -14.449 -4.765 5.810 1.00 97.75 98 GLN A O 1
ATOM 777 N N . ILE A 1 99 ? -12.438 -5.061 6.759 1.00 97.44 99 ILE A N 1
ATOM 778 C CA . ILE A 1 99 ? -12.759 -4.338 8.000 1.00 97.44 99 ILE A CA 1
ATOM 779 C C . ILE A 1 99 ? -13.189 -2.895 7.703 1.00 97.44 99 ILE A C 1
ATOM 781 O O . ILE A 1 99 ? -14.171 -2.408 8.261 1.00 97.44 99 ILE A O 1
ATOM 785 N N . VAL A 1 100 ? -12.468 -2.197 6.822 1.00 97.19 100 VAL A N 1
ATOM 786 C CA . VAL A 1 100 ? -12.776 -0.804 6.460 1.00 97.19 100 VAL A CA 1
ATOM 787 C C . VAL A 1 100 ? -14.102 -0.709 5.702 1.00 97.19 100 VAL A C 1
ATOM 789 O O . VAL A 1 100 ? -14.890 0.210 5.939 1.00 97.19 100 VAL A O 1
ATOM 792 N N . ASP A 1 101 ? -14.382 -1.657 4.811 1.00 96.25 101 ASP A N 1
ATOM 793 C CA . ASP A 1 101 ? -15.646 -1.705 4.079 1.00 96.25 101 ASP A CA 1
ATOM 794 C C . ASP A 1 101 ? -16.838 -1.941 5.016 1.00 96.25 101 ASP A C 1
ATOM 796 O O . ASP A 1 101 ? -17.847 -1.247 4.888 1.00 96.25 101 ASP A O 1
ATOM 800 N N . GLU A 1 102 ? -16.696 -2.850 5.982 1.00 96.50 102 GLU A N 1
ATOM 801 C CA . GLU A 1 102 ? -17.728 -3.205 6.967 1.00 96.50 102 GLU A CA 1
ATOM 802 C C . GLU A 1 102 ? -17.919 -2.150 8.067 1.00 96.50 102 GLU A C 1
ATOM 804 O O . GLU A 1 102 ? -18.954 -2.135 8.732 1.00 96.50 102 GLU A O 1
ATOM 809 N N . THR A 1 103 ? -16.951 -1.249 8.260 1.00 96.81 103 THR A N 1
ATOM 810 C CA . THR A 1 103 ? -17.048 -0.186 9.267 1.00 96.81 103 THR A CA 1
ATOM 811 C C . THR A 1 103 ? -18.054 0.888 8.848 1.00 96.81 103 THR A C 1
ATOM 813 O O . THR A 1 103 ? -17.921 1.497 7.777 1.00 96.81 103 THR A O 1
ATOM 816 N N . ASP A 1 104 ? -19.009 1.170 9.736 1.00 95.62 104 ASP A N 1
ATOM 817 C CA . ASP A 1 104 ? -19.895 2.328 9.651 1.00 95.62 104 ASP A CA 1
ATOM 818 C C . ASP A 1 104 ? -19.237 3.563 10.283 1.00 95.62 104 ASP A C 1
ATOM 820 O O . ASP A 1 104 ? -19.261 3.784 11.495 1.00 95.62 104 ASP A O 1
ATOM 824 N N . THR A 1 105 ? -18.633 4.387 9.430 1.00 93.75 105 THR A N 1
ATOM 825 C CA . THR A 1 105 ? -17.935 5.602 9.854 1.00 93.75 105 THR A CA 1
ATOM 826 C C . THR A 1 105 ? -18.873 6.740 10.252 1.00 93.75 105 THR A C 1
ATOM 828 O O . THR A 1 105 ? -18.392 7.717 10.823 1.00 93.75 105 THR A O 1
ATOM 831 N N . GLU A 1 106 ? -20.182 6.650 9.986 1.00 92.06 106 GLU A N 1
ATOM 832 C CA . GLU A 1 106 ? -21.144 7.628 10.514 1.00 92.06 106 GLU A CA 1
ATOM 833 C C . GLU A 1 106 ? -21.317 7.457 12.028 1.00 92.06 106 GLU A C 1
ATOM 835 O O . GLU A 1 106 ? -21.451 8.445 12.753 1.00 92.06 106 GLU A O 1
ATOM 840 N N . GLU A 1 107 ? -21.241 6.216 12.516 1.00 91.44 107 GLU A N 1
ATOM 841 C CA . GLU A 1 107 ? -21.315 5.893 13.941 1.00 91.44 107 GLU A CA 1
ATOM 842 C C . GLU A 1 107 ? -19.944 5.982 14.629 1.00 91.44 107 GLU A C 1
ATOM 844 O O . GLU A 1 107 ? -19.824 6.561 15.711 1.00 91.44 107 GLU A O 1
ATOM 849 N N . THR A 1 108 ? -18.890 5.430 14.016 1.00 88.81 108 THR A N 1
ATOM 850 C CA . THR A 1 108 ? -17.577 5.289 14.674 1.00 88.81 108 THR A CA 1
ATOM 851 C C . THR A 1 108 ? -16.603 6.430 14.396 1.00 88.81 108 THR A C 1
ATOM 853 O O . THR A 1 108 ? -15.548 6.506 15.030 1.00 88.81 108 THR A O 1
ATOM 856 N N . GLY A 1 109 ? -16.917 7.297 13.431 1.00 93.88 109 GLY A N 1
ATOM 857 C CA . GLY A 1 109 ? -15.961 8.230 12.843 1.00 93.88 109 GLY A CA 1
ATOM 858 C C . GLY A 1 109 ? -14.935 7.543 11.934 1.00 93.88 109 GLY A C 1
ATOM 859 O O . GLY A 1 109 ? -14.905 6.316 11.791 1.00 93.88 109 GLY A O 1
ATOM 860 N N . ASN A 1 110 ? -14.087 8.357 11.302 1.00 95.38 110 ASN A N 1
ATOM 861 C CA . ASN A 1 110 ? -13.040 7.890 10.399 1.00 95.38 110 ASN A CA 1
ATOM 862 C C . ASN A 1 110 ? -11.965 7.079 11.137 1.00 95.38 110 ASN A C 1
ATOM 864 O O . ASN A 1 110 ? -11.548 7.395 12.251 1.00 95.38 110 ASN A O 1
ATOM 868 N N . LEU A 1 111 ? -11.458 6.056 10.461 1.00 96.69 111 LEU A N 1
ATOM 869 C CA . LEU A 1 111 ? -10.473 5.129 10.990 1.00 96.69 111 LEU A CA 1
ATOM 870 C C . LEU A 1 111 ? -9.058 5.718 10.968 1.00 96.69 111 LEU A C 1
ATOM 872 O O . LEU A 1 111 ? -8.633 6.355 10.002 1.00 96.69 111 LEU A O 1
ATOM 876 N N . THR A 1 112 ? -8.297 5.425 12.022 1.00 96.12 112 THR A N 1
ATOM 877 C CA . THR A 1 112 ? -6.841 5.601 12.072 1.00 96.12 112 THR A CA 1
ATOM 878 C C . THR A 1 112 ? -6.187 4.227 12.129 1.00 96.12 112 THR A C 1
ATOM 880 O O . THR A 1 112 ? -6.449 3.459 13.053 1.00 96.12 112 THR A O 1
ATOM 883 N N . LEU A 1 113 ? -5.330 3.919 11.157 1.00 95.62 113 LEU A N 1
ATOM 884 C CA . LEU A 1 113 ? -4.625 2.639 11.092 1.00 95.62 113 LEU A CA 1
ATOM 885 C C . LEU A 1 113 ? -3.224 2.769 11.688 1.00 95.62 113 LEU A C 1
ATOM 887 O O . LEU A 1 113 ? -2.510 3.723 11.385 1.00 95.62 113 LEU A O 1
ATOM 891 N N . LEU A 1 114 ? -2.825 1.801 12.513 1.00 94.25 114 LEU A N 1
ATOM 892 C CA . LEU A 1 114 ? -1.475 1.698 13.070 1.00 94.25 114 LEU A CA 1
ATOM 893 C C . LEU A 1 114 ? -0.758 0.503 12.426 1.00 94.25 114 LEU A C 1
ATOM 895 O O . LEU A 1 114 ? -1.141 -0.641 12.659 1.00 94.25 114 LEU A O 1
ATOM 899 N N . ASP A 1 115 ? 0.274 0.767 11.629 1.00 93.31 115 ASP A N 1
ATOM 900 C CA . ASP A 1 115 ? 1.108 -0.252 10.983 1.00 93.31 115 ASP A CA 1
ATOM 901 C C . ASP A 1 115 ? 2.333 -0.529 11.857 1.00 93.31 115 ASP A C 1
ATOM 903 O O . ASP A 1 115 ? 3.292 0.244 11.886 1.00 93.31 115 ASP A O 1
ATOM 907 N N . LEU A 1 116 ? 2.255 -1.601 12.641 1.00 90.00 116 LEU A N 1
ATOM 908 C CA . LEU A 1 116 ? 3.289 -1.981 13.597 1.00 90.00 116 LEU A CA 1
ATOM 909 C C . LEU A 1 116 ? 4.366 -2.837 12.929 1.00 90.00 116 LEU A C 1
ATOM 911 O O . LEU A 1 116 ? 4.056 -3.768 12.193 1.00 90.00 116 LEU A O 1
ATOM 915 N N . ALA A 1 117 ? 5.631 -2.572 13.266 1.00 87.19 117 ALA A N 1
ATOM 916 C CA . ALA A 1 117 ? 6.794 -3.174 12.608 1.00 87.19 117 ALA A CA 1
ATOM 917 C C . ALA A 1 117 ? 6.788 -2.939 11.085 1.00 87.19 117 ALA A C 1
ATOM 919 O O . ALA A 1 117 ? 7.162 -3.812 10.301 1.00 87.19 117 ALA A O 1
ATOM 920 N N . SER A 1 118 ? 6.377 -1.731 10.690 1.00 88.06 118 SER A N 1
ATOM 921 C CA . SER A 1 118 ? 6.106 -1.346 9.300 1.00 88.06 118 SER A CA 1
ATOM 922 C C . SER A 1 118 ? 7.307 -1.463 8.354 1.00 88.06 118 SER A C 1
ATOM 924 O O . SER A 1 118 ? 7.131 -1.523 7.134 1.00 88.06 118 SER A O 1
ATOM 926 N N . GLY A 1 119 ? 8.542 -1.517 8.864 1.00 87.88 119 GLY A N 1
ATOM 927 C CA . GLY A 1 119 ? 9.737 -1.665 8.040 1.00 87.88 119 GLY A CA 1
ATOM 928 C C . GLY A 1 119 ? 9.885 -0.517 7.039 1.00 87.88 119 GLY A C 1
ATOM 929 O O . GLY A 1 119 ? 10.031 0.649 7.392 1.00 87.88 119 GLY A O 1
ATOM 930 N N . ARG A 1 120 ? 9.842 -0.848 5.741 1.00 86.62 120 ARG A N 1
ATOM 931 C CA . ARG A 1 120 ? 9.845 0.153 4.654 1.00 86.62 120 ARG A CA 1
ATOM 932 C C . ARG A 1 120 ? 8.465 0.755 4.366 1.00 86.62 1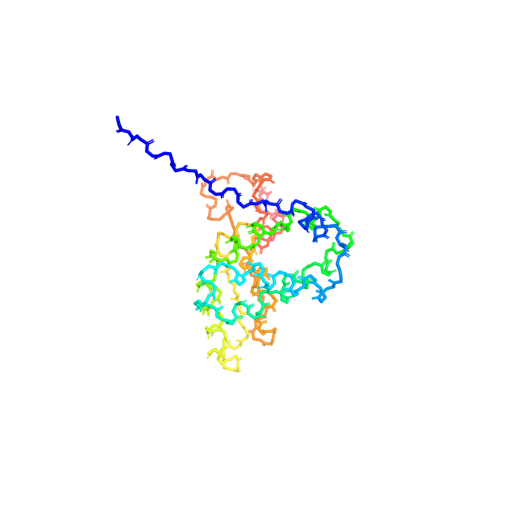20 ARG A C 1
ATOM 934 O O . ARG A 1 120 ? 8.378 1.657 3.539 1.00 86.62 120 ARG A O 1
ATOM 941 N N . GLY A 1 121 ? 7.413 0.255 5.010 1.00 92.88 121 GLY A N 1
ATO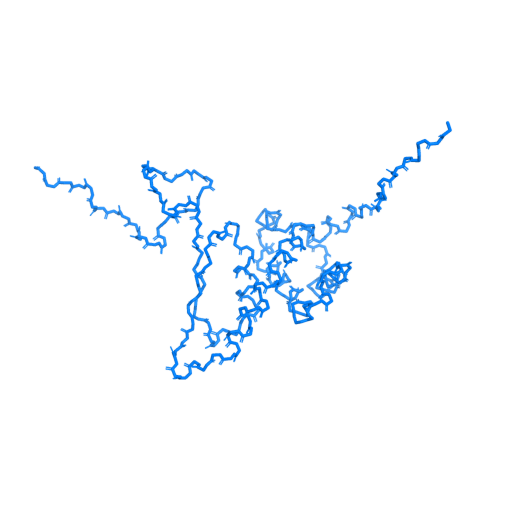M 942 C CA . GLY A 1 121 ? 6.049 0.761 4.906 1.00 92.88 121 GLY A CA 1
ATOM 943 C C . GLY A 1 121 ? 5.279 0.299 3.670 1.00 92.88 121 GLY A C 1
ATOM 944 O O . GLY A 1 121 ? 4.300 0.948 3.321 1.00 92.88 121 GLY A O 1
ATOM 945 N N . PHE A 1 122 ? 5.679 -0.785 2.986 1.00 95.56 122 PHE A N 1
ATOM 946 C CA . PHE A 1 122 ? 4.989 -1.238 1.765 1.00 95.56 122 PHE A CA 1
ATOM 947 C C . PHE A 1 122 ? 3.505 -1.538 1.997 1.00 95.56 122 PHE A C 1
ATOM 949 O O . PHE A 1 122 ? 2.682 -1.097 1.198 1.00 95.56 122 PHE A O 1
ATOM 956 N N . LEU A 1 123 ? 3.156 -2.209 3.102 1.00 96.56 123 LEU A N 1
ATOM 957 C CA . LEU A 1 123 ? 1.764 -2.462 3.487 1.00 96.56 123 LEU A CA 1
ATOM 958 C C . LEU A 1 123 ? 0.962 -1.155 3.517 1.00 96.56 123 LEU A C 1
ATOM 960 O O . LEU A 1 123 ? -0.011 -0.995 2.785 1.00 96.56 123 LEU A O 1
ATOM 964 N N . SER A 1 124 ? 1.419 -0.189 4.306 1.00 96.19 124 SER A N 1
ATOM 965 C CA . SER A 1 124 ? 0.781 1.121 4.416 1.00 96.19 124 SER A CA 1
ATOM 966 C C . SER A 1 124 ? 0.779 1.931 3.126 1.00 96.19 124 SER A C 1
ATOM 968 O O . SER A 1 124 ? -0.192 2.633 2.853 1.00 96.19 124 SER A O 1
ATOM 970 N N . MET A 1 125 ? 1.825 1.831 2.301 1.00 96.69 125 MET A N 1
ATOM 971 C CA . MET A 1 125 ? 1.835 2.457 0.980 1.00 96.69 125 MET A CA 1
ATOM 972 C C . MET A 1 125 ? 0.704 1.897 0.112 1.00 96.69 125 MET A C 1
ATOM 974 O O . MET A 1 125 ? -0.001 2.677 -0.528 1.00 96.69 125 MET A O 1
ATOM 978 N N . PHE A 1 126 ? 0.489 0.577 0.111 1.00 98.06 126 PHE A N 1
ATOM 979 C CA . PHE A 1 126 ? -0.628 -0.044 -0.609 1.00 98.06 126 PHE A CA 1
ATOM 980 C C . PHE A 1 126 ? -1.970 0.397 -0.030 1.00 98.06 126 PHE A C 1
ATOM 982 O O . PHE A 1 126 ? -2.816 0.892 -0.773 1.00 98.06 126 PHE A O 1
ATOM 989 N N . LEU A 1 127 ? -2.143 0.304 1.290 1.00 97.94 127 LEU A N 1
ATOM 990 C CA . LEU A 1 127 ? -3.367 0.734 1.967 1.00 97.94 127 LEU A CA 1
ATOM 991 C C . LEU A 1 127 ? -3.705 2.204 1.666 1.00 97.94 127 LEU A C 1
ATOM 993 O O . LEU A 1 127 ? -4.866 2.518 1.432 1.00 97.94 127 LEU A O 1
ATOM 997 N N . SER A 1 128 ? -2.707 3.090 1.583 1.00 96.75 128 SER A N 1
ATOM 998 C CA . SER A 1 128 ? -2.923 4.519 1.309 1.00 96.75 128 SER A CA 1
ATOM 999 C C . SER A 1 128 ? -3.515 4.825 -0.073 1.00 96.75 128 SER A C 1
ATOM 1001 O O . SER A 1 128 ? -4.124 5.878 -0.254 1.00 96.75 128 SER A O 1
ATOM 1003 N N . GLU A 1 129 ? -3.341 3.922 -1.042 1.00 97.31 129 GLU A N 1
ATOM 1004 C CA . GLU A 1 129 ? -3.917 4.061 -2.385 1.00 97.31 129 GLU A CA 1
ATOM 1005 C C . GLU A 1 129 ? -5.190 3.229 -2.570 1.00 97.31 129 GLU A C 1
ATOM 1007 O O . GLU A 1 129 ? -6.032 3.580 -3.394 1.00 97.31 129 GLU A O 1
ATOM 1012 N N . ILE A 1 130 ? -5.316 2.108 -1.851 1.00 97.19 130 ILE A N 1
ATOM 1013 C CA . ILE A 1 130 ? -6.423 1.157 -2.019 1.00 97.19 130 ILE A CA 1
ATOM 1014 C C . ILE A 1 130 ? -7.632 1.537 -1.159 1.00 97.19 130 ILE A C 1
ATOM 1016 O O . ILE A 1 130 ? -8.768 1.336 -1.590 1.00 97.19 130 ILE A O 1
ATOM 1020 N N . LEU A 1 131 ? -7.409 2.047 0.055 1.00 97.31 131 LEU A N 1
ATOM 1021 C CA . LEU A 1 131 ? -8.493 2.306 0.994 1.00 97.31 131 LEU A CA 1
ATOM 1022 C C . LEU A 1 131 ? -9.275 3.587 0.645 1.00 97.31 131 LEU A C 1
ATOM 1024 O O . LEU A 1 131 ? -8.691 4.569 0.177 1.00 97.31 131 LEU A O 1
ATOM 1028 N N . PRO A 1 132 ? -10.591 3.607 0.920 1.00 95.56 132 PRO A N 1
ATOM 1029 C CA . PRO A 1 132 ? -11.423 4.794 0.754 1.00 95.56 132 PRO A CA 1
ATOM 1030 C C . PRO A 1 132 ? -10.969 5.940 1.670 1.00 95.56 132 PRO A C 1
ATOM 1032 O O . PRO A 1 132 ? -10.944 5.812 2.898 1.00 95.56 132 PRO A O 1
ATOM 1035 N N . LYS A 1 133 ? -10.636 7.091 1.072 1.00 93.50 133 LYS A N 1
ATOM 1036 C CA . LYS A 1 133 ? -10.134 8.286 1.785 1.00 93.50 133 LYS A CA 1
ATOM 1037 C C . LYS A 1 133 ? -11.180 8.902 2.710 1.00 93.50 133 LYS A C 1
ATOM 1039 O O . LYS A 1 133 ? -10.843 9.561 3.684 1.00 93.50 133 LYS A O 1
ATOM 1044 N N . GLU A 1 134 ? -12.448 8.698 2.392 1.00 95.00 134 GLU A N 1
ATOM 1045 C CA . GLU A 1 134 ? -13.588 9.136 3.181 1.00 95.00 134 GLU A CA 1
ATOM 1046 C C . GLU A 1 134 ? -13.777 8.314 4.457 1.00 95.00 134 GLU A C 1
ATOM 1048 O O . GLU A 1 134 ? -14.379 8.826 5.395 1.00 95.00 134 GLU A O 1
ATOM 1053 N N . LYS A 1 135 ? -13.232 7.089 4.527 1.00 97.25 135 LYS A N 1
ATOM 1054 C CA . LYS A 1 135 ? -13.312 6.241 5.724 1.00 97.25 135 LYS A CA 1
ATOM 1055 C C . LYS A 1 135 ? -12.031 6.217 6.549 1.00 97.25 135 LYS A C 1
ATOM 1057 O O . LYS A 1 135 ? -12.105 5.992 7.752 1.00 97.25 135 LYS A O 1
ATOM 1062 N N . VAL A 1 136 ? -10.866 6.433 5.939 1.00 97.31 136 VAL A N 1
ATOM 1063 C CA . VAL A 1 136 ? -9.563 6.343 6.620 1.00 97.31 136 VAL A CA 1
ATOM 1064 C C . VAL A 1 136 ? -8.908 7.715 6.683 1.00 97.31 136 VAL A C 1
ATOM 1066 O O . VAL A 1 136 ? -8.503 8.268 5.666 1.00 97.31 136 VAL A O 1
ATOM 1069 N N . GLU A 1 137 ? -8.785 8.260 7.893 1.00 95.25 137 GLU A N 1
ATOM 1070 C CA . GLU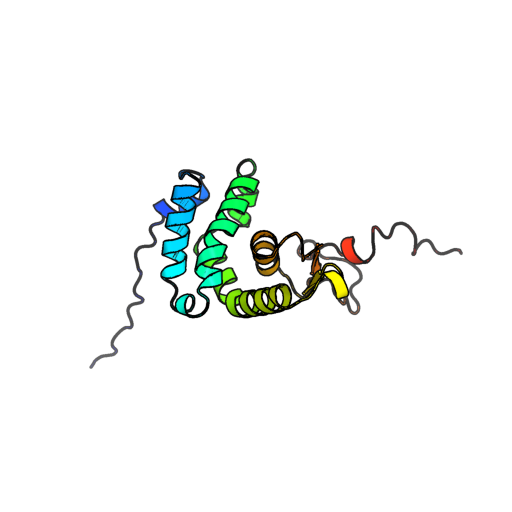 A 1 137 ? -8.196 9.581 8.126 1.00 95.25 137 GLU A CA 1
ATOM 1071 C C . GLU A 1 137 ? -6.672 9.557 7.947 1.00 95.25 137 GLU A C 1
ATOM 1073 O O . GLU A 1 137 ? -6.096 10.437 7.306 1.00 95.25 137 GLU A O 1
ATOM 1078 N N . LYS A 1 138 ? -6.002 8.556 8.534 1.00 94.19 138 LYS A N 1
ATOM 1079 C CA . LYS A 1 138 ? -4.537 8.443 8.524 1.00 94.19 138 LYS A CA 1
ATOM 1080 C C . LYS A 1 138 ? -4.050 7.021 8.767 1.00 94.19 138 LYS A C 1
ATOM 1082 O O . LYS A 1 138 ? -4.719 6.207 9.402 1.00 94.19 138 LYS A O 1
ATOM 1087 N N . ILE A 1 139 ? -2.838 6.768 8.284 1.00 95.31 139 ILE A N 1
ATOM 1088 C CA . ILE A 1 139 ? -2.085 5.533 8.492 1.00 95.31 139 ILE A CA 1
ATOM 1089 C C . ILE A 1 139 ? -0.765 5.921 9.159 1.00 95.31 139 ILE A C 1
ATOM 1091 O O . ILE A 1 139 ? 0.012 6.695 8.600 1.00 95.31 139 ILE A O 1
ATOM 1095 N N . ILE A 1 140 ? -0.540 5.431 10.375 1.00 91.88 140 ILE A N 1
ATOM 1096 C CA . ILE A 1 140 ? 0.627 5.748 11.199 1.00 91.88 140 ILE A CA 1
ATOM 1097 C C . ILE A 1 140 ? 1.579 4.556 11.157 1.00 91.88 140 ILE A C 1
ATOM 1099 O O . ILE A 1 140 ? 1.234 3.460 11.596 1.00 91.88 140 ILE A O 1
ATOM 1103 N N . LEU A 1 141 ? 2.782 4.789 10.639 1.00 89.75 141 LEU A N 1
ATOM 1104 C CA . LEU A 1 141 ? 3.860 3.805 10.584 1.00 89.75 141 LEU A CA 1
ATOM 1105 C C . LEU A 1 141 ? 4.589 3.752 11.924 1.00 89.75 141 LEU A C 1
ATOM 1107 O O . LEU A 1 141 ? 5.082 4.776 12.382 1.00 89.75 141 LEU A O 1
ATOM 1111 N N . VAL A 1 142 ? 4.722 2.569 12.513 1.00 85.69 142 VAL A N 1
ATOM 1112 C CA . VAL A 1 142 ? 5.516 2.327 13.723 1.00 85.69 142 VAL A CA 1
ATOM 1113 C C . VAL A 1 142 ? 6.529 1.226 13.411 1.00 85.69 142 VAL A C 1
ATOM 1115 O O . VAL A 1 142 ? 6.158 0.164 12.921 1.00 85.69 142 VAL A O 1
ATOM 1118 N N . ASP A 1 143 ? 7.819 1.445 13.663 1.00 80.00 143 ASP A N 1
ATOM 1119 C CA . ASP A 1 143 ? 8.879 0.443 13.437 1.00 80.00 143 ASP A CA 1
ATOM 1120 C C . ASP A 1 143 ? 9.936 0.474 14.566 1.00 80.00 143 ASP A C 1
ATOM 1122 O O . ASP A 1 143 ? 9.745 1.213 15.530 1.00 80.00 143 ASP A O 1
ATOM 1126 N N . LYS A 1 144 ? 11.005 -0.344 14.455 1.00 59.50 144 LYS A N 1
ATOM 1127 C CA . LYS A 1 144 ? 12.116 -0.741 15.367 1.00 59.50 144 LYS A CA 1
ATOM 1128 C C . LYS A 1 144 ? 12.776 0.290 16.303 1.00 59.50 144 LYS A C 1
ATOM 1130 O O . LYS A 1 144 ? 13.805 -0.011 16.902 1.00 59.50 144 LYS A O 1
ATOM 1135 N N . ALA A 1 145 ? 12.178 1.448 16.506 1.00 56.69 145 ALA A N 1
ATOM 1136 C CA . ALA A 1 145 ? 12.382 2.308 17.659 1.00 56.69 145 ALA A CA 1
ATOM 1137 C C . ALA A 1 145 ? 11.259 2.166 18.721 1.00 56.69 145 ALA A C 1
ATOM 1139 O O . ALA A 1 145 ? 11.160 3.005 19.617 1.00 56.69 145 ALA A O 1
ATOM 1140 N N . TRP A 1 146 ? 10.414 1.120 18.663 1.00 54.75 146 TRP A N 1
ATOM 1141 C CA . TRP A 1 146 ? 9.330 0.918 19.635 1.00 54.75 146 TRP A CA 1
ATOM 1142 C C . TRP A 1 146 ? 9.140 -0.537 20.124 1.00 54.75 146 TRP A C 1
ATOM 1144 O O . TRP A 1 146 ? 8.897 -1.417 19.296 1.00 54.75 146 TRP A O 1
ATOM 1154 N N . PRO A 1 147 ? 9.138 -0.795 21.451 1.00 54.91 147 PRO A N 1
ATOM 1155 C CA . PRO A 1 147 ? 9.711 0.042 22.505 1.00 54.91 147 PRO A CA 1
ATOM 1156 C C . PRO A 1 147 ? 11.242 -0.094 22.513 1.00 54.91 147 PRO A C 1
ATOM 1158 O O . PRO A 1 147 ? 11.781 -1.202 22.520 1.00 54.91 147 PRO A O 1
ATOM 1161 N N . MET A 1 148 ? 11.953 1.034 22.561 1.00 57.28 148 MET A N 1
ATOM 1162 C CA . MET A 1 148 ? 13.393 1.078 22.845 1.00 57.28 148 MET A CA 1
ATOM 1163 C C . MET A 1 148 ? 13.622 0.740 24.321 1.00 57.28 148 MET A C 1
ATOM 1165 O O . MET A 1 148 ? 13.838 1.611 25.159 1.00 57.28 148 MET A O 1
ATOM 1169 N N . CYS A 1 149 ? 13.514 -0.542 24.664 1.00 53.69 149 CYS A N 1
ATOM 1170 C CA . CYS A 1 149 ? 13.880 -1.013 25.990 1.00 53.69 149 CYS A CA 1
ATOM 1171 C C . CYS A 1 149 ? 15.400 -0.853 26.142 1.00 53.69 149 CYS A C 1
ATOM 1173 O O . CYS A 1 149 ? 16.160 -1.619 25.554 1.00 53.69 149 CYS A O 1
ATOM 1175 N N . ASN A 1 150 ? 15.828 0.134 26.933 1.00 58.84 150 ASN A N 1
ATOM 1176 C CA . ASN A 1 150 ? 17.232 0.426 27.258 1.00 58.84 150 ASN A CA 1
ATOM 1177 C C . ASN A 1 150 ? 18.105 0.943 26.102 1.00 58.84 150 ASN A C 1
ATOM 1179 O O . ASN A 1 150 ? 19.320 0.766 26.146 1.00 58.84 150 ASN A O 1
ATOM 1183 N N . ALA A 1 151 ? 17.527 1.564 25.072 1.00 65.31 151 ALA A N 1
ATOM 1184 C CA . ALA A 1 151 ? 18.328 2.216 24.039 1.00 65.31 151 ALA A CA 1
ATOM 1185 C C . ALA A 1 151 ? 18.288 3.741 24.200 1.00 65.31 151 ALA A C 1
ATOM 1187 O O . ALA A 1 151 ? 17.216 4.330 24.339 1.00 65.31 151 ALA A O 1
ATOM 1188 N N . GLU A 1 152 ? 19.472 4.353 24.204 1.00 69.81 152 GLU A N 1
ATOM 1189 C CA . GLU A 1 152 ? 19.670 5.784 24.472 1.00 69.81 152 GLU A CA 1
ATOM 1190 C C . GLU A 1 152 ? 19.477 6.651 23.213 1.00 69.81 152 GLU A C 1
ATOM 1192 O O . GLU A 1 152 ? 19.076 7.807 23.323 1.00 69.81 152 GLU A O 1
ATOM 1197 N N . GLU A 1 153 ? 19.687 6.092 22.013 1.00 72.94 153 GLU A N 1
ATOM 1198 C CA . GLU A 1 153 ? 19.655 6.828 20.740 1.00 72.94 153 GLU A CA 1
ATOM 1199 C C . GLU A 1 153 ? 18.990 6.033 19.600 1.00 72.94 153 GLU A C 1
ATOM 1201 O O . GLU A 1 153 ? 19.070 4.803 19.548 1.00 72.94 153 GLU A O 1
ATOM 1206 N N . VAL A 1 154 ? 18.364 6.742 18.648 1.00 69.44 154 VAL A N 1
ATOM 1207 C CA . VAL A 1 154 ? 17.885 6.165 17.376 1.00 69.44 154 VAL A CA 1
ATOM 1208 C C . VAL A 1 154 ? 19.064 6.002 16.422 1.00 69.44 154 VAL A C 1
ATOM 1210 O O . VAL A 1 154 ? 19.725 6.975 16.061 1.00 69.44 154 VAL A O 1
ATOM 1213 N N . MET A 1 155 ? 19.311 4.782 15.952 1.00 70.56 155 MET A N 1
ATOM 1214 C CA . MET A 1 155 ? 20.332 4.524 14.939 1.00 70.56 155 MET A CA 1
ATOM 1215 C C . MET A 1 155 ? 19.904 5.053 13.564 1.00 70.56 155 MET A C 1
ATOM 1217 O O . MET A 1 155 ? 18.729 5.049 13.212 1.00 70.56 155 MET A O 1
ATOM 1221 N N . SER A 1 156 ? 20.872 5.407 12.716 1.00 70.69 156 SER A N 1
ATOM 1222 C CA . SER A 1 156 ? 20.637 6.011 11.388 1.00 70.69 156 SER A CA 1
ATOM 1223 C C . SER A 1 156 ? 19.802 5.176 10.401 1.00 70.69 156 SER A C 1
ATOM 1225 O O . SER A 1 156 ? 19.352 5.698 9.383 1.00 70.69 156 SER A O 1
ATOM 1227 N N . HIS A 1 157 ? 19.608 3.884 10.670 1.00 68.62 157 HIS A N 1
ATOM 1228 C CA . HIS A 1 157 ? 18.801 2.965 9.860 1.00 68.62 157 HIS A CA 1
ATOM 1229 C C . HIS A 1 157 ? 17.419 2.668 10.469 1.00 68.62 157 HIS A C 1
ATOM 1231 O O . HIS A 1 157 ? 16.681 1.852 9.919 1.00 68.62 157 HIS A O 1
ATOM 1237 N N . GLN A 1 158 ? 17.088 3.281 11.606 1.00 68.75 158 GLN A N 1
ATOM 1238 C CA . GLN A 1 158 ? 15.792 3.183 12.272 1.00 68.75 158 GLN A CA 1
ATOM 1239 C C . GLN A 1 158 ? 14.936 4.413 11.932 1.00 68.75 158 GLN A C 1
ATOM 1241 O O . GLN A 1 158 ? 15.455 5.486 11.625 1.00 68.75 158 GLN A O 1
ATOM 1246 N N . MET A 1 159 ? 13.610 4.267 11.974 1.00 64.81 159 MET A N 1
ATOM 1247 C CA . MET A 1 159 ? 12.696 5.401 11.814 1.00 64.81 159 MET A CA 1
ATOM 1248 C C . MET A 1 159 ? 12.775 6.358 13.011 1.00 64.81 159 MET A C 1
ATOM 1250 O O . MET A 1 159 ? 12.780 5.918 14.160 1.00 64.81 159 MET A O 1
ATOM 1254 N N . SER A 1 160 ? 12.770 7.668 12.734 1.00 67.56 160 SER A N 1
ATOM 1255 C CA . SER A 1 160 ? 12.639 8.715 13.760 1.00 67.56 160 SER A CA 1
ATOM 1256 C C . SER A 1 160 ? 11.325 8.549 14.530 1.00 67.56 160 SER A C 1
ATOM 1258 O O . SER A 1 160 ? 10.278 8.381 13.908 1.00 67.56 160 SER A O 1
ATOM 1260 N N . TRP A 1 161 ? 11.357 8.646 15.864 1.00 64.06 161 TRP A N 1
ATOM 1261 C CA . TRP A 1 161 ? 10.169 8.598 16.732 1.00 64.06 161 TRP A CA 1
ATOM 1262 C C . TRP A 1 161 ? 9.477 9.958 16.909 1.00 64.06 161 TRP A C 1
ATOM 1264 O O . TRP A 1 161 ? 8.561 10.075 17.724 1.00 64.06 161 TRP A O 1
ATOM 1274 N N . GLU A 1 162 ? 9.920 11.008 16.208 1.00 66.44 162 GLU A N 1
ATOM 1275 C CA . GLU A 1 162 ? 9.342 12.361 16.325 1.00 66.44 162 GLU A CA 1
ATOM 1276 C C . GLU A 1 162 ? 7.834 12.367 16.040 1.00 66.44 162 GLU A C 1
ATOM 1278 O O . GLU A 1 162 ? 7.091 13.143 16.628 1.00 66.44 162 GLU A O 1
ATOM 1283 N N . HIS A 1 163 ? 7.352 11.446 15.205 1.00 59.28 163 HIS A N 1
ATOM 1284 C CA . HIS A 1 163 ? 5.927 11.275 14.925 1.00 59.28 163 HIS A CA 1
ATOM 1285 C C . HIS A 1 163 ? 5.119 10.667 16.095 1.00 59.28 163 HIS A C 1
ATOM 1287 O O . HIS A 1 163 ? 3.894 10.733 16.068 1.00 59.28 163 HIS A O 1
ATOM 1293 N N . ILE A 1 164 ? 5.774 10.092 17.117 1.00 59.81 164 ILE A N 1
ATOM 1294 C CA . ILE A 1 164 ? 5.142 9.529 18.329 1.00 59.81 164 ILE A CA 1
ATOM 1295 C C . ILE A 1 164 ? 5.27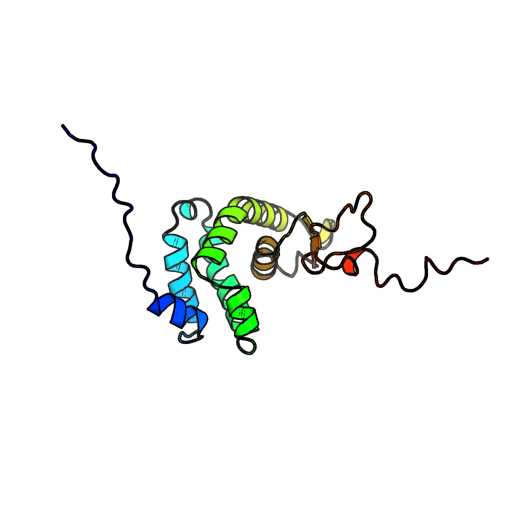8 10.492 19.512 1.00 59.81 164 ILE A C 1
ATOM 1297 O O . ILE A 1 164 ? 4.311 10.745 20.225 1.00 59.81 164 ILE A O 1
ATOM 1301 N N . TYR A 1 165 ? 6.483 11.020 19.739 1.00 60.47 165 TYR A N 1
ATOM 1302 C CA . TYR A 1 165 ? 6.795 11.838 20.917 1.00 60.47 165 TYR A CA 1
ATOM 1303 C C . TYR A 1 165 ? 6.906 13.344 20.638 1.00 60.47 165 TYR A C 1
ATOM 1305 O O . TYR A 1 165 ? 7.131 14.109 21.577 1.00 60.47 165 TYR A O 1
ATOM 1313 N N . GLY A 1 166 ? 6.774 13.776 19.381 1.00 57.56 166 GLY A N 1
ATOM 1314 C CA . GLY A 1 166 ? 7.124 15.129 18.950 1.00 57.56 166 GLY A CA 1
ATOM 1315 C C . GLY A 1 166 ? 8.638 15.368 18.945 1.00 57.56 166 GLY A C 1
ATOM 1316 O O . GLY A 1 166 ? 9.432 14.513 19.351 1.00 57.56 166 GLY A O 1
ATOM 1317 N N . ASN A 1 167 ? 9.050 16.567 18.527 1.00 55.38 167 ASN A N 1
ATOM 1318 C CA . ASN A 1 167 ? 10.398 17.048 18.814 1.00 55.38 167 ASN A CA 1
ATOM 1319 C C . ASN A 1 167 ? 10.505 17.232 20.329 1.00 55.38 167 ASN A C 1
ATOM 1321 O O . ASN A 1 167 ? 9.996 18.212 20.871 1.00 55.38 167 ASN A O 1
ATOM 1325 N N . ARG A 1 168 ? 11.164 16.302 21.028 1.00 50.22 168 ARG A N 1
ATOM 1326 C CA . ARG A 1 168 ? 11.533 16.482 22.439 1.00 50.22 168 ARG A CA 1
ATOM 1327 C C . ARG A 1 168 ? 12.668 17.503 22.562 1.00 50.22 168 ARG A C 1
ATOM 1329 O O . ARG A 1 168 ? 13.749 17.188 23.040 1.00 50.22 168 ARG A O 1
ATOM 1336 N N . THR A 1 169 ? 12.434 18.740 22.147 1.00 46.75 169 THR A N 1
ATOM 1337 C CA . THR A 1 169 ? 13.153 19.873 22.725 1.00 46.75 169 THR A CA 1
ATOM 1338 C C . THR A 1 169 ? 12.535 20.119 24.101 1.00 46.75 169 THR A C 1
ATOM 1340 O O . THR A 1 169 ? 11.376 20.518 24.177 1.00 46.75 169 THR A O 1
ATOM 1343 N N . ASN A 1 170 ? 13.310 19.874 25.164 1.00 46.94 170 ASN A N 1
ATOM 1344 C CA . ASN A 1 170 ? 13.078 20.327 26.549 1.00 46.94 170 ASN A CA 1
ATOM 1345 C C . ASN A 1 170 ? 12.292 19.395 27.494 1.00 46.94 170 ASN A C 1
ATOM 1347 O O . ASN A 1 170 ? 11.285 19.802 28.068 1.00 46.94 170 ASN A O 1
ATOM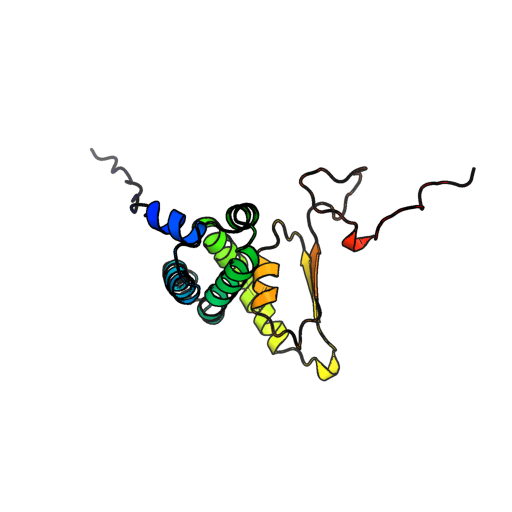 1351 N N . VAL A 1 171 ? 12.779 18.174 27.746 1.00 45.75 171 VAL A N 1
ATOM 1352 C CA . VAL A 1 171 ? 12.407 17.442 28.987 1.00 45.75 171 VAL A CA 1
ATOM 1353 C C . VAL A 1 171 ? 13.631 16.929 29.770 1.00 45.75 171 VAL A C 1
ATOM 1355 O O . VAL A 1 171 ? 13.474 16.373 30.850 1.00 45.75 171 VAL A O 1
ATOM 1358 N N . LEU A 1 172 ? 14.860 17.143 29.279 1.00 44.41 172 LEU A N 1
ATOM 1359 C CA . LEU A 1 172 ? 16.090 16.724 29.973 1.00 44.41 172 LEU A CA 1
ATOM 1360 C C . LEU A 1 172 ? 16.974 17.880 30.460 1.00 44.41 172 LEU A C 1
ATOM 1362 O O . LEU A 1 172 ? 17.978 17.616 31.115 1.00 44.41 172 LEU A O 1
ATOM 1366 N N . ASP A 1 173 ? 16.575 19.135 30.240 1.00 45.31 173 ASP A N 1
ATOM 1367 C CA . ASP A 1 173 ? 17.183 20.264 30.948 1.00 45.31 173 ASP A CA 1
ATOM 1368 C C . ASP A 1 173 ? 16.569 20.313 32.348 1.00 45.31 173 ASP A C 1
ATOM 1370 O O . ASP A 1 173 ? 15.564 20.977 32.612 1.00 45.31 173 ASP A O 1
ATOM 1374 N N . GLY A 1 174 ? 17.130 19.474 33.217 1.00 40.00 174 GLY A N 1
ATOM 1375 C CA . GLY A 1 174 ? 16.834 19.454 34.634 1.00 40.00 174 GLY A CA 1
ATOM 1376 C C . GLY A 1 174 ? 17.072 20.829 35.245 1.00 40.00 174 GLY A C 1
ATOM 1377 O O . GLY A 1 174 ? 18.108 21.455 35.033 1.00 40.00 174 GLY A O 1
ATOM 1378 N N . ASN A 1 175 ? 16.097 21.271 36.034 1.00 40.81 175 ASN A N 1
ATOM 1379 C CA . ASN A 1 175 ? 16.370 22.191 37.123 1.00 40.81 175 ASN A CA 1
ATOM 1380 C C . ASN A 1 175 ? 17.304 21.480 38.116 1.00 40.81 175 ASN A C 1
ATOM 1382 O O . ASN A 1 175 ? 16.844 20.606 38.854 1.00 40.81 175 ASN A O 1
ATOM 1386 N N . GLU A 1 176 ? 18.570 21.883 38.139 1.00 39.34 176 GLU A N 1
ATOM 1387 C CA . GLU A 1 176 ? 19.380 21.990 39.360 1.00 39.34 176 GLU A CA 1
ATOM 1388 C C . GLU A 1 176 ? 19.848 23.439 39.518 1.00 39.34 176 GLU A C 1
ATOM 1390 O O . GLU A 1 176 ? 20.322 24.025 38.516 1.00 39.34 176 GLU A O 1
#

pLDDT: mean 80.94, std 20.43, range [28.81, 98.06]